Protein AF-A0A661Y036-F1 (afdb_monomer)

Solvent-accessible surface area (backbone atoms only — not comparable to full-atom values): 3723 Å² total; per-residue (Å²): 128,89,82,79,82,48,74,67,54,48,51,31,48,76,71,66,69,48,55,75,67,56,46,54,53,52,54,54,46,46,75,75,31,66,69,58,33,52,52,46,53,52,53,51,48,55,51,52,56,50,52,52,50,51,56,56,52,70,70,60,82,125

Radius of gyration: 14.54 Å; Cα contacts (8 Å, |Δi|>4): 22; chains: 1; bounding box: 45×23×27 Å

Mean predicted aligned error: 6.15 Å

pLDDT: mean 85.59, std 13.47, range [43.06, 95.0]

Sequence (62 aa):
MTKTFTQNDLIRYIYNETSHEESSEIQQALLCDGSLQEEYKSLSGVKSMLDELLETTSSTSV

Foldseek 3Di:
DPDDDDLVLLLCLLVVVDDPVSVVVLVVCCVVDVVSVVSSVVNNVVVVVVVVVVVVVVVPPD

Structure (mmCIF, N/CA/C/O backbone):
data_AF-A0A661Y036-F1
#
_entry.id   AF-A0A661Y036-F1
#
loop_
_atom_site.group_PDB
_atom_site.id
_atom_site.type_symbol
_atom_site.label_atom_id
_atom_site.label_alt_id
_atom_site.label_comp_id
_atom_site.label_asym_id
_atom_site.label_entity_id
_atom_site.label_seq_id
_atom_site.pdbx_PDB_ins_code
_atom_site.Cartn_x
_atom_site.Cartn_y
_atom_site.Cartn_z
_atom_site.occupancy
_atom_site.B_iso_or_equiv
_atom_site.auth_seq_id
_atom_site.auth_comp_id
_atom_site.auth_asym_id
_atom_site.auth_atom_id
_atom_site.pdbx_PDB_model_num
ATOM 1 N N . MET A 1 1 ? -14.880 5.292 14.719 1.00 43.06 1 MET A N 1
ATOM 2 C CA . MET A 1 1 ? -13.632 6.059 14.531 1.00 43.06 1 MET A CA 1
ATOM 3 C C . MET A 1 1 ? -13.225 5.890 13.082 1.00 43.06 1 MET A C 1
ATOM 5 O O . MET A 1 1 ? -13.231 4.757 12.621 1.00 43.06 1 MET A O 1
ATOM 9 N N . THR A 1 2 ? -12.940 6.967 12.356 1.00 58.00 2 THR A N 1
ATOM 10 C CA . THR A 1 2 ? -12.279 6.871 11.048 1.00 58.00 2 THR A CA 1
ATOM 11 C C . THR A 1 2 ? -10.849 6.404 11.292 1.00 58.00 2 THR A C 1
ATOM 13 O O . THR A 1 2 ? -10.072 7.105 11.936 1.00 58.00 2 THR A O 1
ATOM 16 N N . LYS A 1 3 ? -10.539 5.174 10.881 1.00 66.06 3 LYS A N 1
ATOM 17 C CA . LYS A 1 3 ? -9.191 4.612 10.956 1.00 66.06 3 LYS A CA 1
ATOM 18 C C . LYS A 1 3 ? -8.394 5.257 9.821 1.00 66.06 3 LYS A C 1
ATOM 20 O O . LYS A 1 3 ? -8.704 5.027 8.657 1.00 66.06 3 LYS A O 1
ATO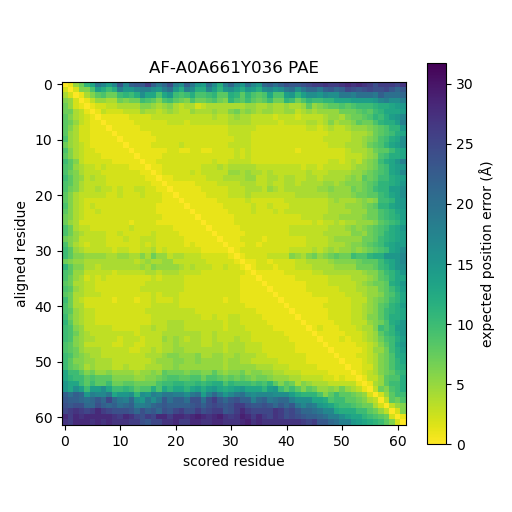M 25 N N . THR A 1 4 ? -7.464 6.143 10.156 1.00 76.38 4 THR A N 1
ATOM 26 C CA . THR A 1 4 ? -6.605 6.798 9.162 1.00 76.38 4 THR A CA 1
ATOM 27 C C . THR A 1 4 ? -5.379 5.926 8.950 1.00 76.38 4 THR A C 1
ATOM 29 O O . THR A 1 4 ? -4.625 5.706 9.897 1.00 76.38 4 THR A O 1
ATOM 32 N N . PHE A 1 5 ? -5.191 5.424 7.733 1.00 84.62 5 PHE A N 1
ATOM 33 C CA . PHE A 1 5 ? -3.981 4.695 7.366 1.00 84.62 5 PHE A CA 1
ATOM 34 C C . PHE A 1 5 ? -2.854 5.672 7.063 1.00 84.62 5 PHE A C 1
ATOM 36 O O . PHE A 1 5 ? -3.065 6.704 6.427 1.00 84.62 5 PHE A O 1
ATOM 43 N N . THR A 1 6 ? -1.663 5.357 7.554 1.00 87.44 6 THR A N 1
ATOM 44 C CA . THR A 1 6 ? -0.458 6.153 7.333 1.00 87.44 6 THR A CA 1
ATOM 45 C C . THR A 1 6 ? 0.406 5.533 6.242 1.00 87.44 6 THR A C 1
ATOM 47 O O . THR A 1 6 ? 0.257 4.361 5.892 1.00 87.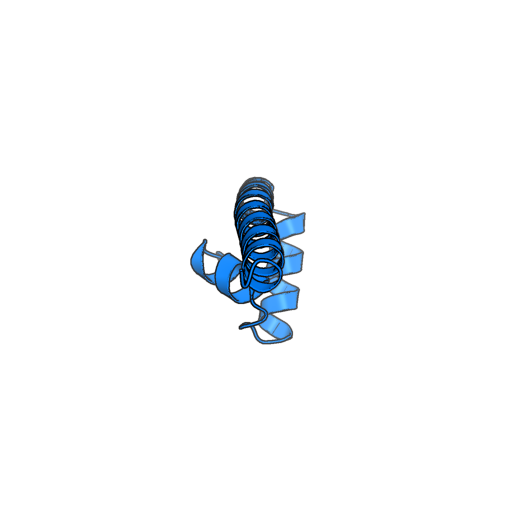44 6 THR A O 1
ATOM 50 N N . GLN A 1 7 ? 1.387 6.294 5.758 1.00 87.56 7 GLN A N 1
ATOM 51 C CA . GLN A 1 7 ? 2.430 5.785 4.869 1.00 87.56 7 GLN A CA 1
ATOM 52 C C . GLN A 1 7 ? 3.095 4.505 5.408 1.00 87.56 7 GLN A C 1
ATOM 54 O O . GLN A 1 7 ? 3.364 3.575 4.652 1.00 87.56 7 GLN A O 1
ATOM 59 N N . ASN A 1 8 ? 3.328 4.429 6.722 1.00 90.81 8 ASN A N 1
ATOM 60 C CA . ASN A 1 8 ? 3.938 3.259 7.350 1.00 90.81 8 ASN A CA 1
ATOM 61 C C . ASN A 1 8 ? 3.048 2.011 7.235 1.00 90.81 8 ASN A C 1
ATOM 63 O O . ASN A 1 8 ? 3.550 0.908 7.029 1.00 90.81 8 ASN A O 1
ATOM 67 N N . ASP A 1 9 ? 1.728 2.182 7.314 1.00 91.75 9 ASP A N 1
ATOM 68 C CA . ASP A 1 9 ? 0.776 1.082 7.140 1.00 91.75 9 ASP A CA 1
ATOM 69 C C . ASP A 1 9 ? 0.764 0.580 5.693 1.00 91.75 9 ASP A C 1
ATOM 71 O O . ASP A 1 9 ? 0.714 -0.628 5.463 1.00 91.75 9 ASP A O 1
ATOM 75 N N . LEU A 1 10 ? 0.898 1.485 4.717 1.00 92.62 10 LEU A N 1
ATOM 76 C CA . LEU A 1 10 ? 1.044 1.116 3.307 1.00 92.62 10 LEU A CA 1
ATOM 77 C C . LEU A 1 10 ? 2.343 0.354 3.042 1.00 92.62 10 LEU A C 1
ATOM 79 O O . LEU A 1 10 ? 2.324 -0.624 2.299 1.00 92.62 10 LEU A O 1
ATOM 83 N N . ILE A 1 11 ? 3.456 0.761 3.657 1.00 93.00 11 ILE A N 1
ATOM 84 C CA . ILE A 1 11 ? 4.735 0.044 3.545 1.00 93.00 11 ILE A CA 1
ATOM 85 C C . ILE A 1 11 ? 4.582 -1.372 4.105 1.00 93.00 11 ILE A C 1
ATOM 87 O O . ILE A 1 11 ? 4.859 -2.336 3.393 1.00 93.00 11 ILE A O 1
ATOM 91 N N . ARG A 1 12 ? 4.062 -1.516 5.331 1.00 94.56 12 ARG A N 1
ATOM 92 C CA . ARG A 1 12 ? 3.786 -2.835 5.925 1.00 94.56 12 ARG A CA 1
ATOM 93 C C . ARG A 1 12 ? 2.881 -3.672 5.024 1.00 94.56 12 ARG A C 1
ATOM 95 O O . ARG A 1 12 ? 3.140 -4.853 4.824 1.00 94.56 12 ARG A O 1
ATOM 102 N N . TYR A 1 13 ? 1.840 -3.075 4.448 1.00 94.50 13 TYR A N 1
ATOM 103 C CA . TYR A 1 13 ? 0.934 -3.759 3.526 1.00 94.50 13 TYR A CA 1
ATOM 104 C C . TYR A 1 13 ? 1.652 -4.248 2.261 1.00 94.50 13 TYR A C 1
ATOM 106 O O . TYR A 1 13 ? 1.515 -5.409 1.886 1.00 94.50 13 TYR A O 1
ATOM 114 N N . ILE A 1 14 ? 2.482 -3.404 1.647 1.00 93.81 14 ILE A N 1
ATOM 115 C CA . ILE A 1 14 ? 3.273 -3.726 0.451 1.00 93.81 14 ILE A CA 1
ATOM 116 C C . ILE A 1 14 ? 4.250 -4.890 0.697 1.00 93.81 14 ILE A C 1
ATOM 118 O O . ILE A 1 14 ? 4.486 -5.696 -0.206 1.00 93.81 14 ILE A O 1
ATOM 122 N N . TYR A 1 15 ? 4.803 -4.998 1.905 1.00 92.94 15 TYR A N 1
ATOM 123 C CA . TYR A 1 15 ? 5.693 -6.092 2.307 1.00 92.94 15 TYR A CA 1
ATOM 124 C C . TYR A 1 15 ? 4.961 -7.293 2.937 1.00 92.94 15 TYR A C 1
ATOM 126 O O . TYR A 1 15 ? 5.613 -8.222 3.406 1.00 92.94 15 TYR A O 1
ATOM 134 N N . ASN A 1 16 ? 3.622 -7.325 2.911 1.00 91.56 16 ASN A N 1
ATOM 135 C CA . ASN A 1 16 ? 2.789 -8.359 3.547 1.00 91.56 16 ASN A CA 1
ATOM 136 C C . ASN A 1 16 ? 3.017 -8.511 5.069 1.00 91.56 16 ASN A C 1
ATOM 138 O O . ASN A 1 16 ? 2.797 -9.575 5.641 1.00 91.56 16 ASN A O 1
ATOM 142 N N . GLU A 1 17 ? 3.408 -7.435 5.748 1.00 93.06 17 GLU A N 1
ATOM 143 C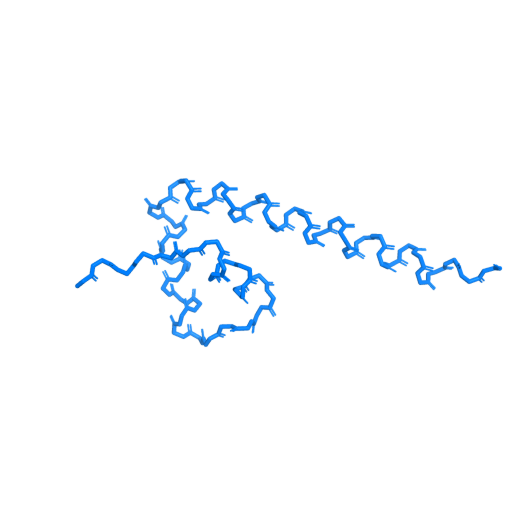 CA . GLU A 1 17 ? 3.618 -7.348 7.202 1.00 93.06 17 GLU A CA 1
ATOM 144 C C . GLU A 1 17 ? 2.356 -6.881 7.957 1.00 93.06 17 GLU A C 1
ATOM 146 O O . GLU A 1 17 ? 2.413 -6.304 9.053 1.00 93.06 17 GLU A O 1
ATOM 151 N N . THR A 1 18 ? 1.187 -7.090 7.354 1.00 92.31 18 THR A N 1
ATOM 152 C CA . THR A 1 18 ? -0.118 -6.756 7.935 1.00 92.31 18 THR A CA 1
ATOM 153 C C . THR A 1 18 ? -0.932 -8.019 8.152 1.00 92.31 18 THR A C 1
ATOM 155 O O . THR A 1 18 ? -0.803 -9.001 7.420 1.00 92.31 18 THR A O 1
ATOM 158 N N . SER A 1 19 ? -1.779 -8.008 9.177 1.00 93.31 19 SER A N 1
ATOM 159 C CA . SER A 1 19 ? -2.778 -9.059 9.353 1.00 93.31 19 SER A CA 1
ATOM 160 C C . SER A 1 19 ? -3.795 -9.043 8.206 1.00 93.31 19 SER A C 1
ATOM 162 O O . SER A 1 19 ? -3.974 -8.033 7.526 1.00 93.31 19 SER A O 1
ATOM 164 N N . HIS A 1 20 ? -4.504 -10.156 8.005 1.00 91.31 20 HIS A N 1
ATOM 165 C CA . HIS A 1 20 ? -5.554 -10.244 6.984 1.00 91.31 20 HIS A CA 1
ATOM 166 C C . HIS A 1 20 ? -6.635 -9.163 7.159 1.00 91.31 20 HIS A C 1
ATOM 168 O O . HIS A 1 20 ? -7.135 -8.600 6.188 1.00 91.31 20 HIS A O 1
ATOM 174 N N . GLU A 1 21 ? -6.956 -8.852 8.413 1.00 91.75 21 GLU A N 1
ATOM 175 C CA . GLU A 1 21 ? -7.955 -7.853 8.779 1.00 91.75 21 GLU A CA 1
ATOM 176 C C . GLU A 1 21 ? -7.464 -6.433 8.449 1.00 91.75 21 GLU A C 1
ATOM 178 O O . GLU A 1 21 ? -8.161 -5.696 7.754 1.00 91.75 21 GLU A O 1
ATOM 183 N N . GLU A 1 22 ? -6.221 -6.087 8.817 1.00 90.62 22 GLU A N 1
ATOM 184 C CA . GLU A 1 22 ? -5.584 -4.819 8.418 1.00 90.62 22 GLU A CA 1
ATOM 185 C C . GLU A 1 22 ? -5.481 -4.686 6.892 1.00 90.62 22 GLU A C 1
ATOM 187 O O . GLU A 1 22 ? -5.826 -3.644 6.342 1.00 90.62 22 GLU A O 1
ATOM 192 N N . SER A 1 23 ? -5.057 -5.745 6.195 1.00 92.94 23 SER A N 1
ATOM 193 C CA . SER A 1 23 ? -4.977 -5.776 4.730 1.00 92.94 23 SER A CA 1
ATOM 194 C C . SER A 1 23 ? -6.321 -5.452 4.080 1.00 92.94 23 SER A C 1
ATOM 196 O O . SER A 1 23 ? -6.385 -4.627 3.170 1.00 92.94 23 SER A O 1
ATOM 198 N N . SER A 1 24 ? -7.405 -6.069 4.559 1.00 92.31 24 SER A N 1
ATOM 199 C CA . SER A 1 24 ? -8.748 -5.831 4.027 1.00 92.31 24 SER A CA 1
ATOM 200 C C . SER A 1 24 ? -9.198 -4.388 4.253 1.00 92.31 24 SER A C 1
ATOM 202 O O . SER A 1 24 ? -9.770 -3.772 3.354 1.00 92.31 24 SER A O 1
ATOM 204 N N . GLU A 1 25 ? -8.957 -3.824 5.436 1.00 92.38 25 GLU A N 1
ATOM 205 C CA . GLU A 1 25 ? -9.324 -2.435 5.722 1.00 92.38 25 GLU A CA 1
ATOM 206 C C . GLU A 1 25 ? -8.500 -1.432 4.894 1.00 92.38 25 GLU A C 1
ATOM 208 O O . GLU A 1 25 ? -9.066 -0.468 4.375 1.00 92.38 25 GLU A O 1
ATOM 213 N N . ILE A 1 26 ? -7.195 -1.675 4.712 1.00 91.94 26 ILE A N 1
ATOM 214 C CA . ILE A 1 26 ? -6.321 -0.863 3.846 1.00 91.94 26 ILE A CA 1
ATOM 215 C C . ILE A 1 26 ? -6.834 -0.905 2.410 1.00 91.94 26 ILE A C 1
ATOM 217 O O . ILE A 1 26 ? -6.945 0.131 1.756 1.00 91.94 26 ILE A O 1
ATOM 221 N N . GLN A 1 27 ? -7.215 -2.086 1.924 1.00 91.19 27 GLN A N 1
ATOM 222 C CA . GLN A 1 27 ? -7.746 -2.247 0.576 1.00 91.19 27 GLN A CA 1
ATOM 223 C C . GLN A 1 27 ? -9.042 -1.451 0.375 1.00 91.19 27 GLN A C 1
ATOM 225 O O . GLN A 1 27 ? -9.211 -0.818 -0.663 1.00 91.19 27 GLN A O 1
ATOM 230 N N . GLN A 1 28 ? -9.927 -1.416 1.376 1.00 91.38 28 GLN A N 1
ATOM 231 C CA . GLN A 1 28 ? -11.123 -0.567 1.343 1.00 91.38 28 GLN A CA 1
ATOM 232 C C . GLN A 1 28 ? -10.770 0.926 1.351 1.00 91.38 28 GLN A C 1
ATOM 234 O O . GLN A 1 28 ? -11.357 1.702 0.598 1.00 91.38 28 GLN A O 1
ATOM 239 N N . ALA A 1 29 ? -9.788 1.339 2.153 1.00 90.25 29 ALA A N 1
ATOM 240 C CA . ALA A 1 29 ? -9.341 2.728 2.187 1.00 90.25 29 ALA A CA 1
ATOM 241 C C . ALA A 1 29 ? -8.752 3.179 0.841 1.00 90.25 29 ALA A C 1
ATOM 243 O O . ALA A 1 29 ? -9.093 4.256 0.366 1.00 90.25 29 ALA A O 1
ATOM 244 N N . LEU A 1 30 ? -7.970 2.329 0.168 1.00 90.94 30 LEU A N 1
ATOM 245 C CA . LEU A 1 30 ? -7.401 2.598 -1.163 1.00 90.94 30 LEU A CA 1
ATOM 246 C C . LEU A 1 30 ? -8.450 2.758 -2.279 1.00 90.94 30 LEU A C 1
ATOM 248 O O . LEU A 1 30 ? -8.135 3.296 -3.344 1.00 90.94 30 LEU A O 1
ATOM 252 N N . LEU A 1 31 ? -9.678 2.268 -2.074 1.00 90.62 31 LEU A N 1
ATOM 253 C CA . LEU A 1 31 ? -10.795 2.455 -3.008 1.00 90.62 31 LEU A CA 1
ATOM 254 C C . LEU A 1 31 ? -11.523 3.785 -2.785 1.00 90.62 31 LEU A C 1
ATOM 256 O O . LEU A 1 31 ? -12.073 4.346 -3.731 1.00 90.62 31 LEU A O 1
ATOM 260 N N . CYS A 1 32 ? -11.534 4.275 -1.546 1.00 88.38 32 CYS A N 1
ATOM 261 C CA . CYS A 1 32 ? -12.283 5.463 -1.140 1.00 88.38 32 CYS A CA 1
ATOM 262 C C . CYS A 1 32 ? -11.416 6.730 -1.065 1.00 88.38 32 CYS A C 1
ATOM 264 O O . CYS A 1 32 ? -11.946 7.833 -1.186 1.00 88.38 32 CYS A O 1
ATOM 266 N N . ASP A 1 33 ? -10.105 6.584 -0.866 1.00 89.06 33 ASP A N 1
ATOM 267 C CA . ASP A 1 33 ? -9.144 7.674 -0.703 1.00 89.06 33 ASP A CA 1
ATOM 268 C C . ASP A 1 33 ? -8.144 7.692 -1.871 1.00 89.06 33 ASP A C 1
ATOM 270 O O . ASP A 1 33 ? -7.219 6.880 -1.958 1.00 89.06 33 ASP A O 1
ATOM 274 N N . GLY A 1 34 ? -8.350 8.636 -2.794 1.00 89.25 34 GLY A N 1
ATOM 275 C CA . GLY A 1 34 ? -7.494 8.803 -3.969 1.00 89.25 34 GLY A CA 1
ATOM 276 C C . GLY A 1 34 ? -6.062 9.213 -3.622 1.00 89.25 34 GLY A C 1
ATOM 277 O O . GLY A 1 34 ? -5.129 8.736 -4.265 1.00 89.25 34 GLY A O 1
ATOM 278 N N . SER A 1 35 ? -5.874 10.024 -2.578 1.00 89.75 35 SER A N 1
ATOM 279 C CA . SER A 1 35 ? -4.544 10.449 -2.128 1.00 89.75 35 SER A CA 1
ATOM 280 C C . SER A 1 35 ? -3.758 9.260 -1.579 1.00 89.75 35 SER A C 1
ATOM 282 O O . SER A 1 35 ? -2.597 9.057 -1.934 1.00 89.75 35 SER A O 1
ATOM 284 N N . LEU A 1 36 ? -4.417 8.420 -0.774 1.00 89.62 36 LEU A N 1
ATOM 285 C CA . LEU A 1 36 ? -3.824 7.188 -0.252 1.00 89.62 36 LEU A CA 1
ATOM 286 C C . LEU A 1 36 ? -3.476 6.209 -1.384 1.00 89.62 36 LEU A C 1
ATOM 288 O O . LEU A 1 36 ? -2.441 5.541 -1.351 1.00 89.62 36 LEU A O 1
ATOM 292 N N . GLN A 1 37 ? -4.318 6.140 -2.418 1.00 92.19 37 GLN A N 1
ATOM 293 C CA . GLN A 1 37 ? -4.060 5.313 -3.593 1.00 92.19 37 GLN A CA 1
ATOM 294 C C . GLN A 1 37 ? -2.843 5.792 -4.399 1.00 92.19 37 GLN A C 1
ATOM 296 O O . GLN A 1 37 ? -2.061 4.964 -4.876 1.00 92.19 37 GLN A O 1
ATOM 301 N N . GLU A 1 38 ? -2.675 7.101 -4.583 1.00 93.88 38 GLU A N 1
ATOM 302 C CA . GLU A 1 38 ? -1.495 7.668 -5.247 1.00 93.88 38 GLU A CA 1
ATOM 303 C C . GLU A 1 38 ? -0.212 7.354 -4.474 1.00 93.88 38 GLU A C 1
ATOM 305 O O . 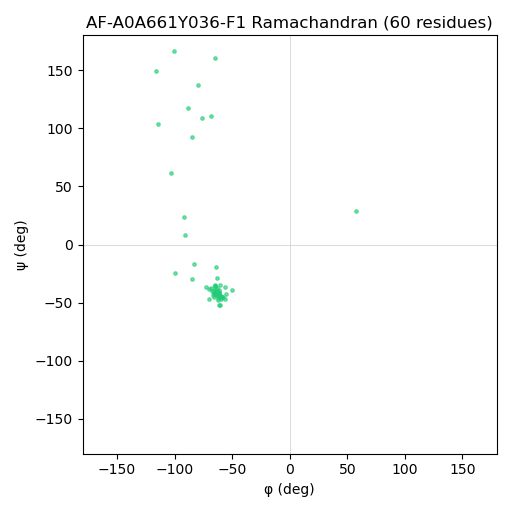GLU A 1 38 ? 0.778 6.916 -5.068 1.00 93.88 38 GLU A O 1
ATOM 310 N N . GLU A 1 39 ? -0.250 7.483 -3.149 1.00 92.25 39 GLU A N 1
ATOM 311 C CA . GLU A 1 39 ? 0.876 7.136 -2.284 1.00 92.25 39 GLU A CA 1
ATOM 312 C C . GLU A 1 39 ? 1.229 5.644 -2.379 1.00 92.25 39 GLU A C 1
ATOM 314 O O . GLU A 1 39 ? 2.394 5.290 -2.575 1.00 92.25 39 GLU A O 1
ATOM 319 N N . TYR A 1 40 ? 0.225 4.764 -2.356 1.00 94.38 40 TYR A N 1
ATOM 320 C CA . TYR A 1 40 ? 0.419 3.328 -2.559 1.00 94.38 40 TYR A CA 1
ATOM 321 C C . TYR A 1 40 ? 1.072 3.004 -3.910 1.00 94.38 40 TYR A C 1
ATOM 323 O O . TYR A 1 40 ? 2.016 2.212 -3.960 1.00 94.38 40 TYR A O 1
ATOM 331 N N . LYS A 1 41 ? 0.617 3.625 -5.008 1.00 94.19 41 LYS A N 1
ATOM 332 C CA . LYS A 1 41 ? 1.212 3.423 -6.343 1.00 94.19 41 LYS A CA 1
ATOM 333 C C . LYS A 1 41 ? 2.674 3.860 -6.379 1.00 94.19 41 LYS A C 1
ATOM 335 O O . LYS A 1 41 ? 3.500 3.149 -6.947 1.00 94.19 41 LYS A O 1
ATOM 340 N N . SER A 1 42 ? 2.992 4.994 -5.757 1.00 95.00 42 SER A N 1
ATOM 341 C CA . SER A 1 42 ? 4.365 5.495 -5.654 1.00 95.00 42 SER A CA 1
ATOM 342 C C . SER A 1 42 ? 5.267 4.500 -4.915 1.00 95.00 42 SER A C 1
ATOM 344 O O . SER A 1 42 ? 6.280 4.052 -5.455 1.00 95.00 42 SER A O 1
ATOM 346 N N . LEU A 1 43 ? 4.854 4.061 -3.721 1.00 93.50 43 LEU A N 1
ATOM 347 C CA . LEU A 1 43 ? 5.610 3.108 -2.901 1.00 93.50 43 LEU A CA 1
ATOM 348 C C . LEU A 1 43 ? 5.771 1.740 -3.581 1.00 93.50 43 LEU A C 1
ATOM 350 O O . LEU A 1 43 ? 6.854 1.155 -3.559 1.00 93.50 43 LEU A O 1
ATOM 354 N N . SER A 1 44 ? 4.713 1.233 -4.217 1.00 93.50 44 SER A N 1
ATOM 355 C CA . SER A 1 44 ? 4.750 -0.032 -4.957 1.00 93.50 44 SER A CA 1
ATOM 356 C C . SER A 1 44 ? 5.679 0.044 -6.176 1.00 93.50 44 SER A C 1
ATOM 358 O O . SER A 1 44 ? 6.400 -0.916 -6.460 1.00 93.50 44 SER A O 1
ATOM 360 N N . GLY A 1 45 ? 5.733 1.198 -6.850 1.00 94.06 45 GLY A N 1
ATOM 361 C CA . GLY A 1 45 ? 6.696 1.466 -7.918 1.00 94.06 45 GLY A CA 1
ATOM 362 C C . GLY A 1 45 ? 8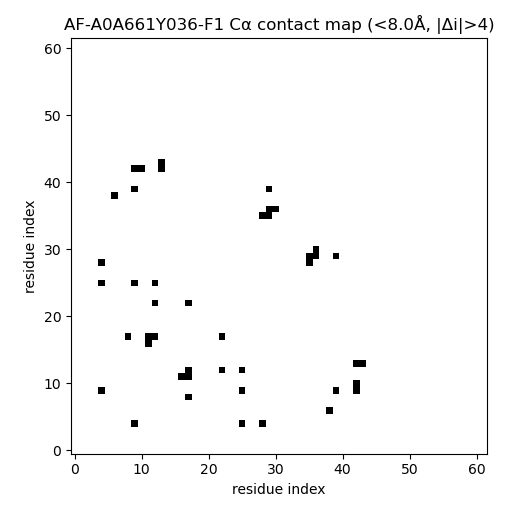.139 1.421 -7.420 1.00 94.06 45 GLY A C 1
ATOM 363 O O . GLY A 1 45 ? 8.959 0.713 -8.000 1.00 94.06 45 GLY A O 1
ATOM 364 N N . VAL A 1 46 ? 8.436 2.089 -6.299 1.00 93.31 46 VAL A N 1
ATOM 365 C CA . VAL A 1 46 ? 9.769 2.049 -5.669 1.00 93.31 46 VAL A CA 1
ATOM 366 C C . VAL A 1 46 ? 10.170 0.618 -5.307 1.00 93.31 46 VAL A C 1
ATOM 368 O O . VAL A 1 46 ? 11.290 0.211 -5.613 1.00 93.31 46 VAL A O 1
ATOM 371 N N . LYS A 1 47 ? 9.261 -0.170 -4.714 1.00 92.06 47 LYS A N 1
ATOM 372 C CA . LYS A 1 47 ? 9.521 -1.589 -4.430 1.00 92.06 47 LYS A CA 1
ATOM 373 C C . LYS A 1 47 ? 9.825 -2.372 -5.707 1.00 92.06 47 LYS A C 1
ATOM 375 O O . LYS A 1 47 ? 10.797 -3.112 -5.734 1.00 92.06 47 LYS A O 1
ATOM 380 N N . SER A 1 48 ? 9.031 -2.189 -6.759 1.00 91.62 48 SER A N 1
ATOM 381 C CA . SER A 1 48 ? 9.218 -2.911 -8.025 1.00 91.62 48 SER A CA 1
ATOM 382 C C . SER A 1 48 ? 10.575 -2.600 -8.664 1.00 91.62 48 S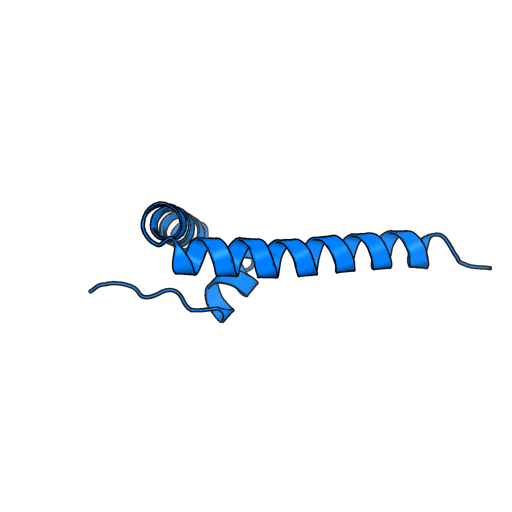ER A C 1
ATOM 384 O O . SER A 1 48 ? 11.257 -3.508 -9.123 1.00 91.62 48 SER A O 1
ATOM 386 N N . MET A 1 49 ? 11.000 -1.332 -8.634 1.00 91.94 49 MET A N 1
ATOM 387 C CA . MET A 1 49 ? 12.328 -0.925 -9.107 1.00 91.94 49 MET A CA 1
ATOM 388 C C . MET A 1 49 ? 13.456 -1.535 -8.267 1.00 91.94 49 MET A C 1
ATOM 390 O O . MET A 1 49 ? 14.492 -1.918 -8.806 1.00 91.94 49 MET A O 1
ATOM 394 N N . LEU A 1 50 ? 13.271 -1.613 -6.946 1.00 90.56 50 LEU A N 1
ATOM 395 C CA . LEU A 1 50 ? 14.240 -2.244 -6.054 1.00 90.56 50 LEU A CA 1
ATOM 396 C C . LEU A 1 50 ? 14.343 -3.750 -6.322 1.00 90.56 50 LEU A C 1
ATOM 398 O O . LEU A 1 50 ? 15.454 -4.263 -6.421 1.00 90.56 50 LEU A O 1
ATOM 402 N N . ASP A 1 51 ? 13.209 -4.433 -6.476 1.00 89.69 51 ASP A N 1
ATOM 403 C CA . ASP A 1 51 ? 13.159 -5.858 -6.808 1.00 89.69 51 ASP A CA 1
ATOM 404 C C . ASP A 1 51 ? 13.865 -6.122 -8.153 1.00 89.69 51 ASP A C 1
ATOM 406 O O . ASP A 1 51 ? 14.705 -7.012 -8.247 1.00 89.69 51 ASP A O 1
ATOM 410 N N . GLU A 1 52 ? 13.619 -5.296 -9.176 1.00 91.19 52 GLU A N 1
ATOM 411 C CA . GLU A 1 52 ? 14.299 -5.391 -10.477 1.00 91.19 52 GLU A CA 1
ATOM 412 C C . GLU A 1 52 ? 15.82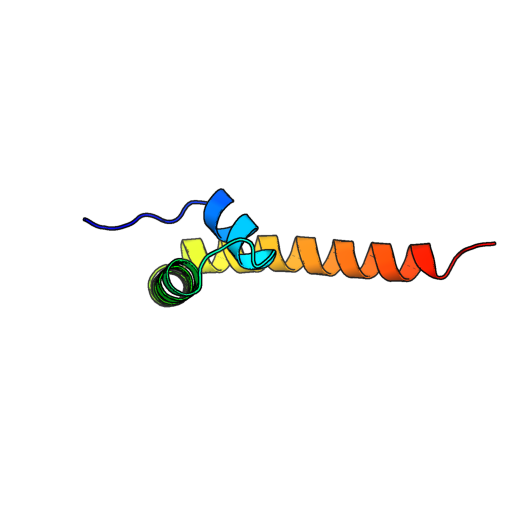3 -5.194 -10.358 1.00 91.19 52 GLU A C 1
ATOM 414 O O . GLU A 1 52 ? 16.618 -5.929 -10.957 1.00 91.19 52 GLU A O 1
ATOM 419 N N . LEU A 1 53 ? 16.265 -4.232 -9.544 1.00 89.88 53 LEU A N 1
ATOM 420 C CA . LEU A 1 53 ? 17.688 -4.004 -9.298 1.00 89.88 53 LEU A CA 1
ATOM 421 C C . LEU A 1 53 ? 18.341 -5.182 -8.551 1.00 89.88 53 LEU A C 1
ATOM 423 O O . LEU A 1 53 ? 19.473 -5.570 -8.847 1.00 89.88 53 LEU A O 1
ATOM 427 N N . LEU A 1 54 ? 17.638 -5.776 -7.588 1.00 86.69 54 LEU A N 1
ATOM 428 C CA . LEU A 1 54 ? 18.116 -6.949 -6.854 1.00 86.69 54 LEU A CA 1
ATOM 429 C C . LEU A 1 54 ? 18.250 -8.175 -7.768 1.00 86.69 54 LEU A C 1
ATOM 431 O O . LEU A 1 54 ? 19.271 -8.861 -7.714 1.00 86.69 54 LEU A O 1
ATOM 435 N N . GLU A 1 55 ? 17.295 -8.415 -8.663 1.00 81.50 55 GLU A N 1
ATOM 436 C CA . GLU A 1 55 ? 17.365 -9.516 -9.637 1.00 81.50 55 GLU A CA 1
ATOM 437 C C . GLU A 1 55 ? 18.521 -9.334 -10.643 1.00 81.50 55 GLU A C 1
ATOM 439 O O . GLU A 1 55 ? 19.260 -10.278 -10.954 1.00 81.50 55 GLU A O 1
ATOM 444 N N . THR A 1 56 ? 18.738 -8.105 -11.123 1.00 74.75 56 THR A N 1
ATOM 445 C CA . THR A 1 56 ? 19.819 -7.798 -12.081 1.00 74.75 56 THR A CA 1
ATOM 446 C C . THR A 1 56 ? 21.214 -7.879 -11.453 1.00 74.75 56 THR A C 1
ATOM 448 O O . THR A 1 56 ? 22.148 -8.391 -12.081 1.00 74.75 56 THR A O 1
ATOM 451 N N . THR A 1 57 ? 21.372 -7.43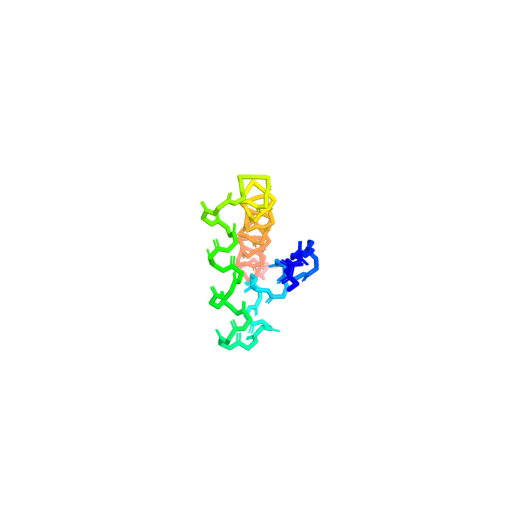6 -10.201 1.00 68.19 57 THR A N 1
ATOM 452 C CA . THR A 1 57 ? 22.648 -7.535 -9.470 1.00 68.19 57 THR A CA 1
ATOM 453 C C . THR A 1 57 ? 22.972 -8.963 -9.031 1.00 68.19 57 THR A C 1
ATOM 455 O O . THR A 1 57 ? 24.124 -9.376 -9.140 1.00 68.19 57 THR A O 1
ATOM 458 N N . SER A 1 58 ? 21.973 -9.761 -8.644 1.00 60.50 58 SER A N 1
ATOM 459 C CA . SER A 1 58 ? 22.159 -11.180 -8.292 1.00 60.50 58 SER A CA 1
ATOM 460 C C . SER A 1 58 ? 22.642 -12.027 -9.476 1.00 60.50 58 SER A C 1
ATOM 462 O O . SER A 1 58 ? 23.372 -13.001 -9.298 1.00 60.50 58 SER A O 1
ATOM 464 N N . SER A 1 59 ? 22.277 -11.627 -10.696 1.00 57.25 59 SER A N 1
ATOM 465 C CA . SER A 1 59 ? 22.674 -12.298 -11.940 1.00 57.25 59 SER A CA 1
ATOM 466 C C . SER A 1 59 ? 24.059 -11.873 -12.450 1.00 57.25 59 SER A C 1
ATOM 468 O O . SER A 1 59 ? 24.659 -12.577 -13.260 1.00 57.25 59 SER A O 1
ATOM 470 N N . THR A 1 60 ? 24.599 -10.753 -11.960 1.00 52.22 60 THR A N 1
ATOM 471 C CA . THR A 1 60 ? 25.928 -10.240 -12.332 1.00 52.22 60 THR A CA 1
ATOM 472 C C . THR A 1 60 ? 26.930 -10.533 -11.214 1.00 52.22 60 THR A C 1
ATOM 474 O O . THR A 1 60 ? 27.503 -9.635 -10.608 1.00 52.22 60 THR A O 1
ATOM 477 N N . SER A 1 61 ? 27.137 -11.818 -10.920 1.00 47.34 61 SER A N 1
ATOM 478 C CA . SER A 1 61 ? 28.386 -12.273 -10.300 1.00 47.34 61 SER A CA 1
ATOM 479 C C . SER A 1 61 ? 29.407 -12.495 -11.420 1.00 47.34 61 SER A C 1
ATOM 481 O O . SER A 1 61 ? 29.433 -13.568 -12.022 1.00 47.34 61 SER A O 1
ATOM 483 N N . VAL A 1 62 ? 30.203 -11.468 -11.732 1.00 43.72 62 VAL A N 1
ATOM 484 C CA . VAL A 1 62 ? 31.424 -11.559 -12.559 1.0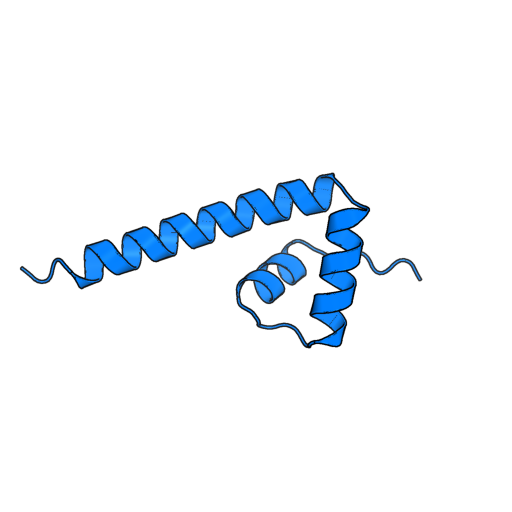0 43.72 62 VAL A CA 1
ATOM 485 C C . VAL A 1 62 ? 32.599 -10.930 -11.834 1.00 43.72 62 VAL A C 1
ATOM 487 O O . VAL A 1 62 ? 32.404 -9.862 -11.213 1.00 43.72 62 VAL A O 1
#

Nearest PDB structures (foldseek):
  2q1z-assembly1_B  TM=8.819E-01  e=1.548E+00  Cereibacter sphaeroides 2.4.1
  2q1z-assembly2_D  TM=9.369E-01  e=3.610E+00  Cereibacter sphaeroides 2.4.1

Secondary structure (DSSP, 8-state):
---PPPHHHHHHHHTT-S-HHHHHHHHHHHHH-HHHHHHHHHHHHHHHHHHHHHHHHHH---